Protein AF-A0A1I3V1E0-F1 (afdb_monomer)

Mean predicted aligned error: 8.38 Å

pLDDT: mean 88.97, std 12.66, range [52.66, 98.38]

Foldseek 3Di:
DDPVVVVVVVVVVVVVVVVVVVVVVCVQFVDDPVRLVVQLVVQCVVVPVDPLSSQLSNLLVSLLRVQAPPVLVVLQVCLVVQCPDDDDRNVCSVPDPSNVVSVVSSVVSNVVSVVVRD

Structure (mmCIF, N/CA/C/O backbone):
data_AF-A0A1I3V1E0-F1
#
_entry.id   AF-A0A1I3V1E0-F1
#
loop_
_atom_site.group_PDB
_atom_site.id
_atom_site.type_symbol
_atom_site.label_atom_id
_atom_site.label_alt_id
_atom_site.label_comp_id
_atom_site.label_asym_id
_atom_site.label_entity_id
_atom_site.label_seq_id
_atom_site.pdbx_PDB_ins_code
_atom_site.Cartn_x
_atom_site.Cartn_y
_atom_site.Cartn_z
_atom_site.occupancy
_atom_site.B_iso_or_equiv
_atom_site.auth_seq_id
_atom_site.auth_comp_id
_atom_site.auth_asym_id
_atom_site.auth_atom_id
_atom_site.pdbx_PDB_model_num
ATOM 1 N N . MET A 1 1 ? 14.191 -51.394 -26.134 1.00 52.66 1 MET A N 1
ATOM 2 C CA . MET A 1 1 ? 13.396 -50.160 -25.941 1.00 52.66 1 MET A CA 1
ATOM 3 C C . MET A 1 1 ? 14.143 -49.304 -24.934 1.00 52.66 1 MET A C 1
ATOM 5 O O . MET A 1 1 ? 14.267 -49.703 -23.786 1.00 52.66 1 MET A O 1
ATOM 9 N N . SER A 1 2 ? 14.808 -48.247 -25.402 1.00 53.94 2 SER A N 1
ATOM 10 C CA . SER A 1 2 ? 15.818 -47.537 -24.611 1.00 53.94 2 SER A CA 1
ATOM 11 C C . SER A 1 2 ? 15.142 -46.598 -23.608 1.00 53.94 2 SER A C 1
ATOM 13 O O . SER A 1 2 ? 14.635 -45.550 -24.009 1.00 53.94 2 SER A O 1
ATOM 15 N N . LEU A 1 3 ? 15.134 -46.962 -22.317 1.00 59.19 3 LEU A N 1
ATOM 16 C CA . LEU A 1 3 ? 14.606 -46.122 -21.226 1.00 59.19 3 LEU A CA 1
ATOM 17 C C . LEU A 1 3 ? 15.202 -44.697 -21.250 1.00 59.19 3 LEU A C 1
ATOM 19 O O . LEU A 1 3 ? 14.528 -43.731 -20.901 1.00 59.19 3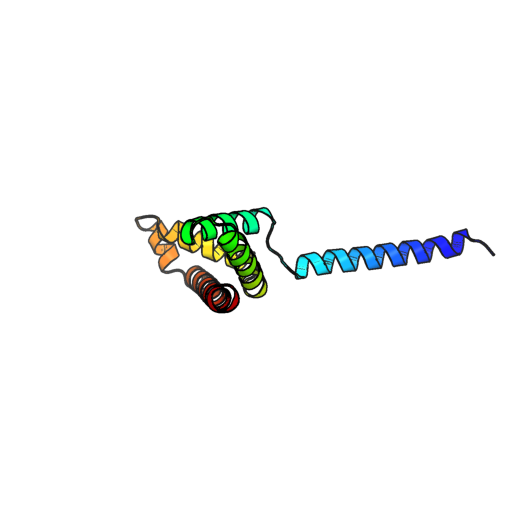 LEU A O 1
ATOM 23 N N . ALA A 1 4 ? 16.435 -44.548 -21.748 1.00 59.06 4 ALA A N 1
ATOM 24 C CA . ALA A 1 4 ? 17.125 -43.266 -21.898 1.00 59.06 4 ALA A CA 1
ATOM 25 C C . ALA A 1 4 ? 16.449 -42.297 -22.893 1.00 59.06 4 ALA A C 1
ATOM 27 O O . ALA A 1 4 ? 16.586 -41.082 -22.758 1.00 59.06 4 ALA A O 1
ATOM 28 N N . GLY A 1 5 ? 15.703 -42.813 -23.878 1.00 60.00 5 GLY A N 1
ATOM 29 C CA . GLY A 1 5 ? 14.980 -42.000 -24.862 1.00 60.00 5 GLY A CA 1
ATOM 30 C C . GLY A 1 5 ? 13.693 -41.379 -24.314 1.00 60.00 5 GLY A C 1
ATOM 31 O O . GLY A 1 5 ? 13.334 -40.279 -24.719 1.00 60.00 5 GLY A O 1
ATOM 32 N N . GLN A 1 6 ? 13.033 -42.045 -23.359 1.00 62.28 6 GLN A N 1
ATOM 33 C CA . GLN A 1 6 ? 11.808 -41.554 -22.711 1.00 62.28 6 GLN A CA 1
ATOM 34 C C . GLN A 1 6 ? 12.087 -40.625 -21.521 1.00 62.28 6 GLN A C 1
ATOM 36 O O . GLN A 1 6 ? 11.263 -39.769 -21.216 1.00 62.28 6 GLN A O 1
ATOM 41 N N . LEU A 1 7 ? 13.263 -40.718 -20.893 1.00 65.31 7 LEU A N 1
ATOM 42 C CA . LEU A 1 7 ? 13.664 -39.827 -19.795 1.00 65.31 7 LEU A CA 1
ATOM 43 C C . LEU A 1 7 ? 13.804 -38.358 -20.235 1.00 65.31 7 LEU A C 1
ATOM 45 O O . LEU A 1 7 ? 13.397 -37.458 -19.509 1.00 65.31 7 LEU A O 1
ATOM 49 N N . ARG A 1 8 ? 14.318 -38.095 -21.443 1.00 70.56 8 ARG A N 1
ATOM 50 C CA . ARG A 1 8 ? 14.511 -36.725 -21.964 1.00 70.56 8 ARG A CA 1
ATOM 51 C C . ARG A 1 8 ? 13.207 -35.924 -22.142 1.00 70.56 8 ARG A C 1
ATOM 53 O O . ARG A 1 8 ? 13.166 -34.799 -21.646 1.00 70.56 8 ARG A O 1
ATOM 60 N N . PRO A 1 9 ? 12.148 -36.442 -22.797 1.00 74.00 9 PRO A N 1
ATOM 61 C CA . PRO A 1 9 ? 10.894 -35.703 -22.937 1.00 74.00 9 PRO A CA 1
ATOM 62 C C . PRO A 1 9 ? 10.159 -35.524 -21.602 1.00 74.00 9 PRO A C 1
ATOM 64 O O . PRO A 1 9 ? 9.530 -34.491 -21.404 1.00 74.00 9 PRO A O 1
ATOM 67 N N . ILE A 1 10 ? 10.281 -36.474 -20.666 1.00 81.12 10 ILE A N 1
ATOM 68 C CA . ILE A 1 10 ? 9.677 -36.358 -19.329 1.00 81.12 10 ILE A CA 1
ATOM 69 C C . ILE A 1 10 ? 10.350 -35.236 -18.532 1.00 81.12 10 ILE A C 1
ATOM 71 O O . ILE A 1 10 ? 9.662 -34.383 -17.979 1.00 81.12 10 ILE A O 1
ATOM 75 N N . VAL A 1 11 ? 11.685 -35.187 -18.518 1.00 83.50 11 VAL A N 1
ATOM 76 C CA . VAL A 1 11 ? 12.430 -34.113 -17.841 1.00 83.50 11 VAL A CA 1
ATOM 77 C C . VAL A 1 11 ? 12.094 -32.750 -18.450 1.00 83.50 11 VAL A C 1
ATOM 79 O O . VAL A 1 11 ? 11.826 -31.806 -17.712 1.00 83.50 11 VAL A O 1
ATOM 82 N N . ALA A 1 12 ? 12.029 -32.647 -19.781 1.00 81.62 12 ALA A N 1
ATOM 83 C CA . ALA A 1 12 ? 11.642 -31.406 -20.450 1.00 81.62 12 ALA A CA 1
ATOM 84 C C . ALA A 1 12 ? 10.212 -30.965 -20.084 1.00 81.62 12 ALA A C 1
ATOM 86 O O . ALA A 1 12 ? 9.995 -29.795 -19.780 1.00 81.62 12 ALA A O 1
ATOM 87 N N . ALA A 1 13 ? 9.250 -31.892 -20.046 1.00 82.81 13 ALA A N 1
ATOM 88 C CA . ALA A 1 13 ? 7.871 -31.592 -19.663 1.00 82.81 13 ALA A CA 1
ATOM 89 C C . ALA A 1 13 ? 7.753 -31.119 -18.202 1.00 82.81 13 ALA A C 1
ATOM 91 O O . ALA A 1 13 ? 7.024 -30.168 -17.926 1.00 82.81 13 ALA A O 1
ATOM 92 N N . VAL A 1 14 ? 8.503 -31.730 -17.277 1.00 85.88 14 VAL A N 1
ATOM 93 C CA . VAL A 1 14 ? 8.537 -31.320 -15.862 1.00 85.88 14 VAL A CA 1
ATOM 94 C C . VAL A 1 14 ? 9.143 -29.925 -15.699 1.00 85.88 14 VAL A C 1
ATOM 96 O O . VAL A 1 14 ? 8.597 -29.111 -14.959 1.00 85.88 14 VAL A O 1
ATOM 99 N N . VAL A 1 15 ? 10.228 -29.616 -16.418 1.00 87.19 15 VAL A N 1
ATOM 100 C CA . VAL A 1 15 ? 10.854 -28.283 -16.389 1.00 87.19 15 VAL A CA 1
ATOM 101 C C . VAL A 1 15 ? 9.904 -27.211 -16.929 1.00 87.19 15 VAL A C 1
ATOM 103 O O . VAL A 1 15 ? 9.781 -26.151 -16.319 1.00 87.19 15 VAL A O 1
ATOM 106 N N . VAL A 1 16 ? 9.188 -27.488 -18.024 1.00 85.00 16 VAL A N 1
ATOM 107 C CA . VAL A 1 16 ? 8.193 -26.556 -18.581 1.00 85.00 16 VAL A CA 1
ATOM 108 C C . VAL A 1 16 ? 7.040 -26.329 -17.600 1.00 85.00 16 VAL A C 1
ATOM 110 O O . VAL A 1 16 ? 6.681 -25.178 -17.355 1.00 85.00 16 VAL A O 1
ATOM 113 N N . LEU A 1 17 ? 6.501 -27.385 -16.978 1.00 79.62 17 LEU A N 1
ATOM 114 C CA . LEU A 1 17 ? 5.443 -27.236 -15.972 1.00 79.62 17 LEU A CA 1
ATOM 115 C C . LEU A 1 17 ? 5.909 -26.399 -14.773 1.00 79.62 17 LEU A C 1
ATOM 117 O O . LEU A 1 17 ? 5.201 -25.484 -14.351 1.00 79.62 17 LEU A O 1
ATOM 121 N N . ALA A 1 18 ? 7.106 -26.676 -14.252 1.00 76.44 18 ALA A N 1
ATOM 122 C CA . ALA A 1 18 ? 7.667 -25.937 -13.126 1.00 76.44 18 ALA A CA 1
ATOM 123 C C . ALA A 1 18 ? 7.858 -24.451 -13.468 1.00 76.44 18 ALA A C 1
ATOM 125 O O . ALA A 1 18 ? 7.432 -23.591 -12.701 1.00 76.44 18 ALA A O 1
ATOM 126 N N . ALA A 1 19 ? 8.408 -24.136 -14.644 1.00 73.50 19 ALA A N 1
ATOM 127 C CA . ALA A 1 19 ? 8.586 -22.755 -15.090 1.00 73.50 19 ALA A CA 1
ATOM 128 C C . ALA A 1 19 ? 7.249 -22.000 -15.200 1.00 73.50 19 ALA A C 1
ATOM 130 O O . ALA A 1 19 ? 7.146 -20.858 -14.755 1.00 73.50 19 ALA A O 1
ATOM 131 N N . THR A 1 20 ? 6.201 -22.646 -15.726 1.00 69.00 20 THR A N 1
ATOM 132 C CA . THR A 1 20 ? 4.870 -22.023 -15.805 1.00 69.00 20 THR A CA 1
ATOM 133 C C . THR A 1 20 ? 4.231 -21.796 -14.435 1.00 69.00 20 THR A C 1
ATOM 135 O O . THR A 1 20 ? 3.556 -20.790 -14.245 1.00 69.00 20 THR A O 1
ATOM 138 N N . ALA A 1 21 ? 4.462 -22.684 -13.464 1.00 65.50 21 ALA A N 1
ATOM 139 C CA . ALA A 1 21 ? 3.941 -22.526 -12.107 1.00 65.50 21 ALA A CA 1
ATOM 140 C C . ALA A 1 21 ? 4.617 -21.367 -11.356 1.00 65.50 21 ALA A C 1
ATOM 142 O O . ALA A 1 21 ? 3.932 -20.597 -10.687 1.00 65.50 21 ALA A O 1
ATOM 143 N N . TYR A 1 22 ? 5.936 -21.208 -11.508 1.00 63.22 22 TYR A N 1
ATOM 144 C CA . TYR A 1 22 ? 6.674 -20.084 -10.923 1.00 63.22 22 TYR A CA 1
ATOM 145 C C . TYR A 1 22 ? 6.223 -18.734 -11.499 1.00 63.22 22 TYR A C 1
ATOM 147 O O . TYR A 1 22 ? 5.969 -17.811 -10.733 1.00 63.22 22 TYR A O 1
ATOM 155 N N . ALA A 1 23 ? 6.031 -18.636 -12.819 1.00 61.72 23 ALA A N 1
ATOM 156 C CA . ALA A 1 23 ? 5.550 -17.402 -13.449 1.00 61.72 23 ALA A CA 1
ATOM 157 C C . ALA A 1 23 ? 4.144 -16.990 -12.964 1.00 61.72 23 ALA A C 1
ATOM 159 O O . ALA A 1 23 ? 3.882 -15.815 -12.730 1.00 61.72 23 ALA A O 1
ATOM 160 N N . ARG A 1 24 ? 3.244 -17.960 -12.750 1.00 59.47 24 ARG A N 1
ATOM 161 C CA . ARG A 1 24 ? 1.880 -17.703 -12.247 1.00 59.47 24 ARG A CA 1
ATOM 162 C C . ARG A 1 24 ? 1.844 -17.228 -10.794 1.00 59.47 24 ARG A C 1
ATOM 164 O O . ARG A 1 24 ? 0.909 -16.531 -10.418 1.00 59.47 24 ARG A O 1
ATOM 171 N N . ALA A 1 25 ? 2.814 -17.631 -9.973 1.00 58.56 25 ALA A N 1
ATOM 172 C CA . ALA A 1 25 ? 2.906 -17.177 -8.588 1.00 58.56 25 ALA A CA 1
ATOM 173 C C . ALA A 1 25 ? 3.312 -15.696 -8.504 1.00 58.56 25 ALA A C 1
ATOM 175 O O . ALA A 1 25 ? 2.804 -14.982 -7.645 1.00 58.56 25 ALA A O 1
ATOM 176 N N . GLU A 1 26 ? 4.167 -15.239 -9.421 1.00 57.16 26 GLU A N 1
ATOM 177 C CA . GLU A 1 26 ? 4.574 -13.833 -9.541 1.00 57.16 26 GLU A CA 1
ATOM 178 C C . GLU A 1 26 ? 3.444 -12.951 -10.099 1.00 57.16 26 GLU A C 1
ATOM 180 O O . GLU A 1 26 ? 3.241 -11.840 -9.626 1.00 57.16 26 GLU A O 1
ATOM 185 N N . GLU A 1 27 ? 2.620 -13.476 -11.015 1.00 58.12 27 GLU A N 1
ATOM 186 C CA . GLU A 1 27 ? 1.389 -12.795 -11.461 1.00 58.12 27 GLU A CA 1
ATOM 187 C C . GLU A 1 27 ? 0.319 -12.670 -10.361 1.00 58.12 27 GLU A C 1
ATOM 189 O O . GLU A 1 27 ? -0.529 -11.783 -10.438 1.00 58.12 27 GLU A O 1
ATOM 194 N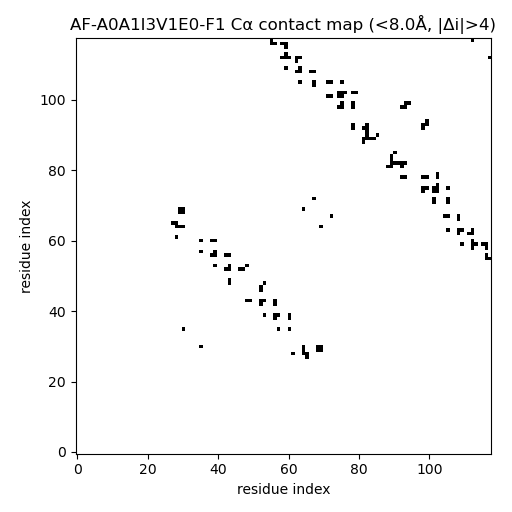 N . ALA A 1 28 ? 0.305 -13.554 -9.355 1.00 64.25 28 ALA A N 1
ATOM 195 C CA . ALA A 1 28 ? -0.730 -13.539 -8.318 1.00 64.25 28 ALA A CA 1
ATOM 196 C C . ALA A 1 28 ? -0.528 -12.420 -7.281 1.00 64.25 28 ALA A C 1
ATOM 198 O O . ALA A 1 28 ? -1.496 -11.985 -6.656 1.00 64.25 28 ALA A O 1
ATOM 199 N N . ASN A 1 29 ? 0.717 -11.984 -7.074 1.00 79.50 29 ASN A N 1
ATOM 200 C CA . ASN A 1 29 ? 1.075 -10.841 -6.242 1.00 79.50 29 ASN A CA 1
ATOM 201 C C . ASN A 1 29 ? 2.493 -10.387 -6.624 1.00 79.50 29 ASN A C 1
ATOM 203 O O . ASN A 1 29 ? 3.468 -11.073 -6.315 1.00 79.50 29 ASN A O 1
ATOM 207 N N . ASP A 1 30 ? 2.600 -9.231 -7.270 1.00 91.25 30 ASP A N 1
ATOM 208 C CA . ASP A 1 30 ? 3.862 -8.658 -7.743 1.00 91.25 30 ASP A CA 1
ATOM 209 C C . ASP A 1 30 ? 4.626 -7.891 -6.647 1.00 91.25 30 ASP A C 1
ATOM 211 O O . ASP A 1 30 ? 5.701 -7.343 -6.899 1.00 91.25 30 ASP A O 1
ATOM 215 N N . TYR A 1 31 ? 4.110 -7.849 -5.412 1.00 94.81 31 TYR A N 1
ATOM 216 C CA . TYR A 1 31 ? 4.750 -7.115 -4.327 1.00 94.81 31 TYR A CA 1
ATOM 217 C C . TYR A 1 31 ? 5.832 -7.979 -3.673 1.00 94.81 31 TYR A C 1
ATOM 219 O O . TYR A 1 31 ? 5.559 -9.101 -3.226 1.00 94.81 31 TYR A O 1
ATOM 227 N N . PRO A 1 32 ? 7.050 -7.442 -3.479 1.00 94.62 32 PRO A N 1
ATOM 228 C CA . PRO A 1 32 ? 8.071 -8.136 -2.716 1.00 94.62 32 PRO A CA 1
ATOM 229 C C . PRO A 1 32 ? 7.612 -8.330 -1.267 1.00 94.62 32 PRO A C 1
ATOM 231 O O . PRO A 1 32 ? 6.931 -7.486 -0.678 1.00 94.62 32 PRO A O 1
ATOM 234 N N . THR A 1 33 ? 8.038 -9.435 -0.654 1.00 94.75 33 THR A N 1
ATOM 235 C CA . THR A 1 33 ? 7.665 -9.789 0.726 1.00 94.75 33 THR A CA 1
ATOM 236 C C . THR A 1 33 ? 7.958 -8.668 1.725 1.00 94.75 33 THR A C 1
ATOM 238 O O . THR A 1 33 ? 7.177 -8.463 2.652 1.00 94.75 33 THR A O 1
ATOM 241 N N . SER A 1 34 ? 9.050 -7.920 1.533 1.00 96.25 34 SER A N 1
ATOM 242 C CA . SER A 1 34 ? 9.384 -6.757 2.364 1.00 96.25 34 SER A CA 1
ATOM 243 C C . SER A 1 34 ? 8.321 -5.661 2.279 1.00 96.25 34 SER A C 1
ATOM 245 O O . SER A 1 34 ? 7.855 -5.211 3.318 1.00 96.25 34 SER A O 1
ATOM 247 N N . ALA A 1 35 ? 7.859 -5.300 1.077 1.00 96.38 35 ALA A N 1
ATOM 248 C CA . ALA A 1 35 ? 6.825 -4.279 0.901 1.00 96.38 35 ALA A CA 1
ATOM 249 C C . ALA A 1 35 ? 5.498 -4.696 1.546 1.00 96.38 35 ALA A C 1
ATOM 251 O O . ALA A 1 35 ? 4.830 -3.889 2.189 1.00 96.38 35 ALA A O 1
ATOM 252 N N . ARG A 1 36 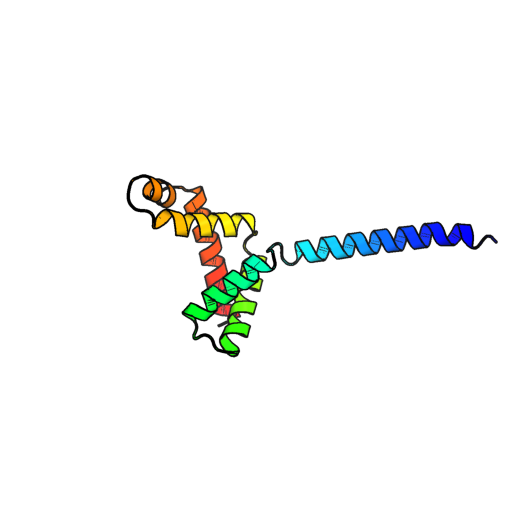? 5.136 -5.980 1.439 1.00 96.56 36 ARG A N 1
ATOM 253 C CA . ARG A 1 36 ? 3.944 -6.516 2.111 1.00 96.56 36 ARG A CA 1
ATOM 254 C C . ARG A 1 36 ? 4.075 -6.432 3.631 1.00 96.56 36 ARG A C 1
ATOM 256 O O . ARG A 1 36 ? 3.143 -6.001 4.304 1.00 96.56 36 ARG A O 1
ATOM 263 N N . ALA A 1 37 ? 5.231 -6.811 4.172 1.00 97.31 37 ALA A N 1
ATOM 264 C CA . ALA A 1 37 ? 5.495 -6.744 5.605 1.00 97.31 37 ALA A CA 1
ATOM 265 C C . ALA A 1 37 ? 5.480 -5.298 6.132 1.00 97.31 37 ALA A C 1
ATOM 267 O O . ALA A 1 37 ? 4.889 -5.039 7.179 1.00 97.31 37 ALA A O 1
ATOM 268 N N . GLU A 1 38 ? 6.077 -4.358 5.400 1.00 96.81 38 GLU A N 1
ATOM 269 C CA . GLU A 1 38 ? 6.093 -2.932 5.741 1.00 96.81 38 GLU A CA 1
ATOM 270 C C . GLU A 1 38 ? 4.691 -2.314 5.687 1.00 96.81 38 GLU A C 1
ATOM 272 O O . GLU A 1 38 ? 4.305 -1.599 6.614 1.00 96.81 38 GLU A O 1
ATOM 277 N N . TYR A 1 39 ? 3.888 -2.658 4.674 1.00 97.19 39 TYR A N 1
ATOM 278 C CA . TYR A 1 39 ? 2.486 -2.247 4.602 1.00 97.19 39 TYR A CA 1
ATOM 279 C C . TYR A 1 39 ? 1.693 -2.754 5.810 1.00 97.19 39 TYR A C 1
ATOM 281 O O . TYR A 1 39 ? 1.011 -1.974 6.477 1.00 97.19 39 TYR A O 1
ATOM 289 N N . VAL A 1 40 ? 1.790 -4.054 6.123 1.00 98.06 40 VAL A N 1
ATOM 290 C CA . VAL A 1 40 ? 1.083 -4.654 7.266 1.00 98.06 40 VAL A CA 1
ATOM 291 C C . VAL A 1 40 ? 1.525 -3.990 8.566 1.00 98.06 40 VAL A C 1
ATOM 293 O O . VAL A 1 40 ? 0.678 -3.627 9.381 1.00 98.06 40 VAL A O 1
ATOM 296 N N . TYR A 1 41 ? 2.828 -3.756 8.735 1.00 97.81 41 TYR A N 1
ATOM 297 C CA . TYR A 1 41 ? 3.367 -3.042 9.887 1.00 97.81 41 TYR A CA 1
ATOM 298 C C . TYR A 1 41 ? 2.759 -1.637 10.022 1.00 97.81 41 TYR A C 1
ATOM 300 O O . TYR A 1 41 ? 2.232 -1.299 11.082 1.00 97.81 41 TYR A O 1
ATOM 308 N N . GLY A 1 42 ? 2.761 -0.838 8.950 1.00 96.88 42 GLY A N 1
ATOM 309 C CA . GLY A 1 42 ? 2.172 0.504 8.948 1.00 96.88 42 GLY A CA 1
ATOM 310 C C . GLY A 1 42 ? 0.666 0.498 9.226 1.00 96.88 42 GLY A C 1
ATOM 311 O O . GLY A 1 42 ? 0.177 1.280 10.042 1.00 96.88 42 GLY A O 1
ATOM 312 N N . CYS A 1 43 ? -0.067 -0.431 8.617 1.00 98.06 43 CYS A N 1
ATOM 313 C CA . CYS A 1 43 ? -1.496 -0.616 8.842 1.00 98.06 43 CYS A CA 1
ATOM 314 C C . CYS A 1 43 ? -1.809 -0.972 10.304 1.00 98.06 43 CYS A C 1
ATOM 316 O O . CYS A 1 43 ? -2.720 -0.395 10.901 1.00 98.06 43 CYS A O 1
ATOM 318 N N . MET A 1 44 ? -1.023 -1.853 10.927 1.00 98.19 44 MET A N 1
ATOM 319 C CA . MET A 1 44 ? -1.197 -2.211 12.336 1.00 98.19 44 MET A CA 1
ATOM 320 C C . MET A 1 44 ? -1.006 -1.015 13.269 1.00 98.19 44 MET A C 1
ATOM 322 O O . MET A 1 44 ? -1.759 -0.890 14.237 1.00 98.19 44 MET A O 1
ATOM 326 N N . LYS A 1 45 ? -0.051 -0.118 12.969 1.00 97.88 45 LYS A N 1
ATOM 327 C CA . LYS A 1 45 ? 0.155 1.115 13.748 1.00 97.88 45 LYS A CA 1
ATOM 328 C C . LYS A 1 45 ? -1.088 2.007 13.765 1.00 97.88 45 LYS A C 1
ATOM 330 O O . LYS A 1 45 ? -1.296 2.709 14.750 1.00 97.88 45 LYS A O 1
ATOM 335 N N . ALA A 1 46 ? -1.898 1.972 12.707 1.00 95.88 46 ALA A N 1
ATOM 336 C CA . ALA A 1 46 ? -3.149 2.719 12.621 1.00 95.88 46 ALA A CA 1
ATOM 337 C C . ALA A 1 46 ? -4.357 1.971 13.225 1.00 95.88 46 ALA A C 1
ATOM 339 O O . ALA A 1 46 ? -5.317 2.620 13.625 1.00 95.88 46 ALA A O 1
ATOM 340 N N . ASN A 1 47 ? -4.300 0.635 13.330 1.00 96.25 47 ASN A N 1
ATOM 341 C CA . ASN A 1 47 ? -5.457 -0.226 13.631 1.00 96.25 47 ASN A CA 1
ATOM 342 C C . ASN A 1 47 ? -5.320 -1.071 14.916 1.00 96.25 47 ASN A C 1
ATOM 344 O O . ASN A 1 47 ? -6.000 -2.080 15.093 1.00 96.25 47 ASN A O 1
ATOM 348 N N . GLY A 1 48 ? -4.454 -0.666 15.848 1.00 94.00 48 GLY A N 1
ATOM 349 C CA . GLY A 1 48 ? -4.451 -1.190 17.221 1.00 94.00 48 GLY A CA 1
ATOM 350 C C . GLY A 1 48 ? -3.526 -2.378 17.501 1.00 94.00 48 GLY A C 1
ATOM 351 O O . GLY A 1 48 ? -3.575 -2.917 18.602 1.00 94.00 48 GLY A O 1
ATOM 352 N N . GLU A 1 49 ? -2.666 -2.771 16.555 1.00 97.12 49 GLU A N 1
ATOM 353 C CA . GLU A 1 49 ? -1.560 -3.728 16.774 1.00 97.12 49 GLU A CA 1
ATOM 354 C C . GLU A 1 49 ? -1.966 -5.088 17.385 1.00 97.12 49 GLU A C 1
ATOM 356 O O . GLU A 1 49 ? -1.175 -5.757 18.052 1.00 97.12 49 GLU A O 1
ATOM 361 N N . THR A 1 50 ? -3.205 -5.525 17.153 1.00 97.62 50 THR A N 1
ATOM 362 C CA . THR A 1 50 ? -3.727 -6.798 17.665 1.00 97.62 50 THR A CA 1
ATOM 363 C C . THR A 1 50 ? -3.513 -7.950 16.680 1.00 97.62 50 THR A C 1
ATOM 365 O O . THR A 1 50 ? -3.180 -7.757 15.510 1.00 97.62 50 THR A O 1
ATOM 368 N N . ARG A 1 51 ? -3.768 -9.184 17.136 1.00 96.62 51 ARG A N 1
ATOM 369 C CA . ARG A 1 51 ? -3.814 -10.362 16.254 1.00 96.62 51 ARG A CA 1
ATOM 370 C C . ARG A 1 51 ? -4.864 -10.217 15.150 1.00 96.62 51 ARG A C 1
ATOM 372 O O . ARG A 1 51 ? -4.585 -10.581 14.016 1.00 96.62 51 ARG A O 1
ATOM 379 N N . GLN A 1 52 ? -6.019 -9.644 15.478 1.00 97.69 52 GLN A N 1
ATOM 380 C CA . GLN A 1 52 ? -7.063 -9.339 14.503 1.00 97.69 52 GLN A CA 1
ATOM 381 C C . GLN A 1 52 ? -6.580 -8.301 13.483 1.00 97.69 52 GLN A C 1
ATOM 383 O O . GLN A 1 52 ? -6.776 -8.492 12.289 1.00 97.69 52 GLN A O 1
ATOM 388 N N . ALA A 1 53 ? -5.880 -7.250 13.928 1.00 97.81 53 ALA A N 1
ATOM 389 C CA . ALA A 1 53 ? -5.325 -6.246 13.023 1.00 97.81 53 ALA A CA 1
ATOM 390 C C . ALA A 1 53 ? -4.321 -6.857 12.033 1.00 97.81 53 ALA A C 1
ATOM 392 O O . ALA A 1 53 ? -4.299 -6.452 10.879 1.00 97.81 53 ALA A O 1
ATOM 393 N N . ILE A 1 54 ? -3.530 -7.862 12.437 1.00 97.88 54 ILE A N 1
ATOM 394 C CA . ILE A 1 54 ? -2.663 -8.603 11.502 1.00 97.88 54 ILE A CA 1
ATOM 395 C C . ILE A 1 54 ? -3.501 -9.246 10.393 1.00 97.88 54 ILE A C 1
ATOM 397 O O . ILE A 1 54 ? -3.184 -9.066 9.224 1.00 97.88 54 ILE A O 1
ATOM 401 N N . GLU A 1 55 ? -4.575 -9.957 10.741 1.00 97.94 55 GLU A N 1
ATOM 402 C CA . GLU A 1 55 ? -5.435 -10.639 9.764 1.00 97.94 55 GLU A CA 1
ATOM 403 C C . GLU A 1 55 ? -6.089 -9.644 8.791 1.00 97.94 55 GLU A C 1
ATOM 405 O O . GLU A 1 55 ? -6.034 -9.839 7.575 1.00 97.94 55 GLU A O 1
ATOM 410 N N . GLN A 1 56 ? -6.621 -8.533 9.308 1.00 98.38 56 GLN A N 1
ATOM 411 C CA . GLN A 1 56 ? -7.256 -7.485 8.501 1.00 98.38 56 GLN A CA 1
ATOM 412 C C . GLN A 1 56 ? -6.243 -6.746 7.614 1.00 98.38 56 GLN A C 1
ATOM 414 O O . GLN A 1 56 ? -6.469 -6.573 6.417 1.00 98.38 56 GLN A O 1
ATOM 419 N N . CYS A 1 57 ? -5.085 -6.363 8.158 1.00 98.31 57 CYS A N 1
ATOM 420 C CA . CYS A 1 57 ? -4.029 -5.683 7.408 1.00 98.31 57 CYS A CA 1
ATOM 421 C C . CYS A 1 57 ? -3.379 -6.591 6.353 1.00 98.31 57 CYS A C 1
ATOM 423 O O . CYS A 1 57 ? -3.027 -6.114 5.273 1.00 98.31 57 CYS A O 1
ATOM 425 N N . SER A 1 58 ? -3.243 -7.894 6.625 1.00 97.69 58 SER A N 1
ATOM 426 C CA . SER A 1 58 ? -2.807 -8.878 5.626 1.00 97.69 58 SER A CA 1
ATOM 427 C C . SER A 1 58 ? -3.833 -9.030 4.501 1.00 97.69 58 SER A C 1
ATOM 429 O O . SER A 1 58 ? -3.455 -8.986 3.336 1.00 97.69 58 SER A O 1
ATOM 431 N N . CYS A 1 59 ? -5.127 -9.109 4.824 1.00 98.06 59 CYS A N 1
ATOM 432 C CA . CYS A 1 59 ? -6.186 -9.074 3.811 1.00 98.06 59 CYS A CA 1
ATOM 433 C C . CYS A 1 59 ? -6.118 -7.784 2.977 1.00 98.06 59 CYS A C 1
ATOM 435 O O . CYS A 1 59 ? -6.189 -7.824 1.749 1.00 98.06 59 CYS A O 1
ATOM 437 N N . SER A 1 60 ? -5.916 -6.638 3.634 1.00 98.06 60 SER A N 1
ATOM 438 C CA . SER A 1 60 ? -5.873 -5.331 2.980 1.00 98.06 60 SER A CA 1
ATOM 439 C C . SER A 1 60 ? -4.760 -5.231 1.938 1.00 98.06 60 SER A C 1
ATOM 441 O O . SER A 1 60 ? -5.020 -4.779 0.824 1.00 98.06 60 SER A O 1
ATOM 443 N N . VAL A 1 61 ? -3.540 -5.689 2.255 1.00 97.44 61 VAL A N 1
ATOM 444 C CA . VAL A 1 61 ? -2.430 -5.631 1.289 1.00 97.44 61 VAL A CA 1
ATOM 445 C C . VAL A 1 61 ? -2.661 -6.550 0.093 1.00 97.44 61 VAL A C 1
ATOM 447 O O . VAL A 1 61 ? -2.312 -6.185 -1.026 1.00 97.44 61 VAL A O 1
ATOM 450 N N . ASP A 1 62 ? -3.294 -7.705 0.304 1.00 96.44 62 ASP A N 1
ATOM 451 C CA . ASP A 1 62 ? -3.600 -8.640 -0.779 1.00 96.44 62 ASP A CA 1
ATOM 452 C C . ASP A 1 62 ? -4.685 -8.071 -1.715 1.00 96.44 62 ASP A C 1
ATOM 454 O O . ASP A 1 62 ? -4.574 -8.190 -2.936 1.00 96.44 62 ASP A O 1
ATOM 458 N N . VAL A 1 63 ? -5.689 -7.363 -1.176 1.00 96.88 63 VAL A N 1
ATOM 459 C CA . VAL A 1 63 ? -6.668 -6.623 -1.994 1.00 96.88 63 VAL A CA 1
ATOM 460 C C . VAL A 1 63 ? -5.992 -5.487 -2.759 1.00 96.88 63 VAL A C 1
ATOM 462 O O . VAL A 1 63 ? -6.219 -5.352 -3.961 1.00 96.88 63 VAL A O 1
ATOM 465 N N . VAL A 1 64 ? -5.136 -4.697 -2.107 1.00 97.06 64 VAL A N 1
ATOM 466 C CA . VAL A 1 64 ? -4.420 -3.597 -2.769 1.00 97.06 64 VAL A CA 1
ATOM 467 C C . VAL A 1 64 ? -3.549 -4.115 -3.916 1.00 97.06 64 VAL A C 1
ATOM 469 O O . VAL A 1 64 ? -3.656 -3.582 -5.020 1.00 97.06 64 VAL A O 1
ATOM 472 N N . ALA A 1 65 ? -2.768 -5.175 -3.697 1.00 96.00 65 ALA A N 1
ATOM 473 C CA . ALA A 1 65 ? -1.913 -5.780 -4.723 1.00 96.00 65 ALA A CA 1
ATOM 474 C C . ALA A 1 65 ? -2.712 -6.363 -5.902 1.00 96.00 65 ALA A C 1
ATOM 476 O O . ALA A 1 65 ? -2.236 -6.376 -7.031 1.00 96.00 65 ALA A O 1
ATOM 477 N N . SER A 1 66 ? -3.962 -6.787 -5.681 1.00 94.44 66 SER A N 1
ATOM 478 C CA . SER A 1 66 ? -4.832 -7.250 -6.772 1.00 94.44 66 SER A CA 1
ATOM 479 C C . SER A 1 66 ? -5.349 -6.129 -7.691 1.00 94.44 66 SER A C 1
ATOM 481 O O . SER A 1 66 ? -5.853 -6.409 -8.778 1.00 94.44 66 SER A O 1
ATOM 483 N N . ILE A 1 67 ? -5.250 -4.863 -7.263 1.00 95.25 67 ILE A N 1
ATOM 484 C CA . ILE A 1 67 ? -5.802 -3.690 -7.967 1.00 95.25 67 ILE A CA 1
ATOM 485 C C . ILE A 1 67 ? -4.690 -2.763 -8.471 1.00 95.25 67 ILE A C 1
ATOM 487 O O . ILE A 1 67 ? -4.824 -2.148 -9.532 1.00 95.25 67 ILE A O 1
ATOM 491 N N . VAL A 1 68 ? -3.617 -2.613 -7.694 1.00 96.31 68 VAL A N 1
ATOM 492 C CA . VAL A 1 68 ? -2.544 -1.644 -7.922 1.00 96.31 68 VAL A CA 1
ATOM 493 C C . VAL A 1 68 ? -1.245 -2.401 -8.183 1.00 96.31 68 VAL A C 1
ATOM 495 O O . VAL A 1 68 ? -0.782 -3.082 -7.278 1.00 96.31 68 VAL A O 1
ATOM 498 N N . PRO A 1 69 ? -0.620 -2.249 -9.364 1.00 95.38 69 PRO A N 1
ATOM 499 C CA . PRO A 1 69 ? 0.706 -2.808 -9.621 1.00 95.38 69 PRO A CA 1
ATOM 500 C C . PRO A 1 69 ? 1.767 -2.207 -8.693 1.00 95.38 69 PRO A C 1
ATOM 502 O O . PRO A 1 69 ? 1.701 -1.016 -8.363 1.00 95.38 69 PRO A O 1
ATOM 505 N N . TYR A 1 70 ? 2.793 -2.981 -8.347 1.00 95.81 70 TYR A N 1
ATOM 506 C CA . TYR A 1 70 ? 3.820 -2.583 -7.384 1.00 95.81 70 TYR A CA 1
ATOM 507 C C . TYR A 1 70 ? 4.524 -1.266 -7.759 1.00 95.81 70 TYR A C 1
ATOM 509 O O . TYR A 1 70 ? 4.679 -0.379 -6.917 1.00 95.81 70 TYR A O 1
ATOM 517 N N . ASP A 1 71 ? 4.844 -1.052 -9.038 1.00 95.50 71 ASP A N 1
ATOM 518 C CA . ASP A 1 71 ? 5.450 0.205 -9.505 1.00 95.50 71 ASP A CA 1
ATOM 519 C C . ASP A 1 71 ? 4.553 1.428 -9.237 1.00 95.50 71 ASP A C 1
ATOM 521 O O . ASP A 1 71 ? 5.022 2.518 -8.882 1.00 95.50 71 ASP A O 1
ATOM 525 N N . ARG A 1 72 ? 3.231 1.261 -9.376 1.00 96.56 72 ARG A N 1
ATOM 526 C CA . ARG A 1 72 ? 2.253 2.320 -9.085 1.00 96.56 72 ARG A CA 1
ATOM 527 C C . ARG A 1 72 ? 2.132 2.559 -7.587 1.00 96.56 72 ARG A C 1
ATOM 529 O O . ARG A 1 72 ? 2.022 3.718 -7.186 1.00 96.56 72 ARG A O 1
ATOM 536 N N . TYR A 1 73 ? 2.219 1.509 -6.777 1.00 96.56 73 TYR A N 1
ATOM 537 C CA . TYR A 1 73 ? 2.282 1.620 -5.323 1.00 96.56 73 TYR A CA 1
ATOM 538 C C . TYR A 1 73 ? 3.509 2.411 -4.860 1.00 96.56 73 TYR A C 1
ATOM 540 O O . TYR A 1 73 ? 3.352 3.403 -4.149 1.00 96.56 73 TYR A O 1
ATOM 548 N N . VAL A 1 74 ? 4.707 2.069 -5.343 1.00 96.44 74 VAL A N 1
ATOM 549 C CA . VAL A 1 74 ? 5.949 2.791 -5.010 1.00 96.44 74 VAL A CA 1
ATOM 550 C C . VAL A 1 74 ? 5.874 4.251 -5.455 1.00 96.44 74 VAL A C 1
ATOM 552 O O . VAL A 1 74 ? 6.291 5.155 -4.726 1.00 96.44 74 VAL A O 1
ATOM 555 N N . THR A 1 75 ? 5.293 4.515 -6.630 1.00 95.94 75 THR A N 1
ATOM 556 C CA . THR A 1 75 ? 5.066 5.888 -7.107 1.00 95.94 75 THR A CA 1
ATOM 557 C C . THR A 1 75 ? 4.149 6.662 -6.153 1.00 95.94 75 THR A C 1
ATOM 559 O O . THR A 1 75 ? 4.449 7.806 -5.806 1.00 95.94 75 THR A O 1
ATOM 562 N N . ALA A 1 76 ? 3.052 6.050 -5.701 1.00 96.38 76 ALA A N 1
ATOM 563 C CA . ALA A 1 76 ? 2.114 6.667 -4.767 1.00 96.38 76 ALA A CA 1
ATOM 564 C C . ALA A 1 76 ? 2.751 6.926 -3.392 1.00 96.38 76 ALA A C 1
ATOM 566 O O . ALA A 1 76 ? 2.622 8.025 -2.854 1.00 96.38 76 ALA A O 1
ATOM 567 N N . GLU A 1 77 ? 3.478 5.956 -2.840 1.00 94.75 77 GLU A N 1
ATOM 568 C CA . GLU A 1 77 ? 4.180 6.084 -1.560 1.00 94.75 77 GLU A CA 1
ATOM 569 C C . GLU A 1 77 ? 5.248 7.185 -1.615 1.00 94.75 77 GLU A C 1
ATOM 571 O O . GLU A 1 77 ? 5.304 8.063 -0.749 1.00 94.75 77 GLU A O 1
ATOM 576 N N . THR A 1 78 ? 6.027 7.212 -2.699 1.00 94.12 78 THR A N 1
ATOM 577 C CA . THR A 1 78 ? 7.025 8.258 -2.947 1.00 94.12 78 THR A CA 1
ATOM 578 C C . THR A 1 78 ? 6.361 9.626 -3.050 1.00 94.12 78 THR A C 1
ATOM 580 O O . THR A 1 78 ? 6.829 10.584 -2.438 1.00 94.12 78 THR A O 1
ATOM 583 N N . ALA A 1 79 ? 5.247 9.734 -3.780 1.00 94.50 79 ALA A N 1
ATOM 584 C CA . ALA A 1 79 ? 4.493 10.976 -3.890 1.00 94.50 79 ALA A CA 1
ATOM 585 C C . ALA A 1 79 ? 3.992 11.463 -2.524 1.00 94.50 79 ALA A C 1
ATOM 587 O O . ALA A 1 79 ? 4.167 12.636 -2.195 1.00 94.50 79 ALA A O 1
ATOM 588 N N . LEU A 1 80 ? 3.424 10.575 -1.702 1.00 93.31 80 LEU A N 1
ATOM 589 C CA . LEU A 1 80 ? 2.950 10.909 -0.358 1.00 93.31 80 LEU A CA 1
ATOM 590 C C . LEU A 1 80 ? 4.098 11.347 0.558 1.00 93.31 80 LEU A C 1
ATOM 592 O O . LEU A 1 80 ? 3.964 12.355 1.253 1.00 93.31 80 LEU A O 1
ATOM 596 N N . SER A 1 81 ? 5.236 10.654 0.524 1.00 93.44 81 SER A N 1
ATOM 597 C CA . SER A 1 81 ? 6.432 11.013 1.293 1.00 93.44 81 SER A CA 1
ATOM 598 C C . SER A 1 81 ? 6.997 12.371 0.855 1.00 93.44 81 SER A C 1
ATOM 600 O O . SER A 1 81 ? 7.110 13.307 1.651 1.00 93.44 81 SER A O 1
ATOM 602 N N . MET A 1 82 ? 7.242 12.546 -0.444 1.00 93.81 82 MET A N 1
ATOM 603 C CA . MET A 1 82 ? 7.824 13.771 -0.996 1.00 93.81 82 MET A CA 1
ATOM 604 C C . MET A 1 82 ? 6.887 14.977 -0.894 1.00 93.81 82 MET A C 1
ATOM 606 O O . MET A 1 82 ? 7.350 16.107 -0.731 1.00 93.81 82 MET A O 1
ATOM 610 N N . SER A 1 83 ? 5.569 14.767 -0.926 1.00 92.06 83 SER A N 1
ATOM 611 C CA . SER A 1 83 ? 4.586 15.842 -0.751 1.00 92.06 83 SER A CA 1
ATOM 612 C C . SER A 1 83 ? 4.635 16.494 0.635 1.00 92.06 83 SER A C 1
ATOM 614 O O . SER A 1 83 ? 4.203 17.642 0.773 1.00 92.06 83 SER A O 1
ATOM 616 N N . GLN A 1 84 ? 5.188 15.809 1.643 1.00 92.19 84 GLN A N 1
ATOM 617 C CA . GLN A 1 84 ? 5.363 16.338 3.000 1.00 92.19 84 GLN A CA 1
ATOM 618 C C . GLN A 1 84 ? 6.593 17.250 3.118 1.00 92.19 84 GLN A C 1
ATOM 620 O O . GLN A 1 84 ? 6.695 18.043 4.059 1.00 92.19 84 GLN A O 1
ATOM 625 N N . VAL A 1 85 ? 7.512 17.197 2.147 1.00 94.25 85 VAL A N 1
ATOM 626 C CA . VAL A 1 85 ? 8.688 18.068 2.110 1.00 94.25 85 VAL A CA 1
ATOM 627 C C . VAL A 1 85 ? 8.248 19.523 1.916 1.00 94.25 85 VAL A C 1
ATOM 629 O O . VAL A 1 85 ? 7.416 19.864 1.066 1.00 94.25 85 VAL A O 1
ATOM 632 N N . ARG A 1 86 ? 8.810 20.421 2.729 1.00 91.88 86 ARG A N 1
ATOM 633 C CA . ARG A 1 86 ? 8.511 21.856 2.659 1.00 91.88 86 ARG A CA 1
ATOM 634 C C . ARG A 1 86 ? 9.249 22.519 1.494 1.00 91.88 86 ARG A C 1
ATOM 636 O O . ARG A 1 86 ? 10.329 22.098 1.093 1.00 91.88 86 ARG A O 1
ATOM 643 N N . GLY A 1 87 ? 8.672 23.604 0.984 1.00 92.31 87 GLY A N 1
ATOM 644 C CA . GLY A 1 87 ? 9.253 24.390 -0.105 1.00 92.31 87 GLY A CA 1
ATOM 645 C C . GLY A 1 87 ? 8.927 23.853 -1.502 1.00 92.31 87 GLY A C 1
ATOM 646 O O . GLY A 1 87 ? 7.976 23.091 -1.694 1.00 92.31 87 GLY A O 1
ATOM 647 N N . ASN A 1 88 ? 9.713 24.298 -2.485 1.00 89.25 88 ASN A N 1
ATOM 648 C CA . ASN A 1 88 ? 9.440 24.079 -3.908 1.00 89.25 88 ASN A CA 1
ATOM 649 C C . ASN A 1 88 ? 9.505 22.599 -4.321 1.00 89.25 88 ASN A C 1
ATOM 651 O O . ASN A 1 88 ? 8.767 22.176 -5.204 1.00 89.25 88 ASN A O 1
ATOM 655 N N . LEU A 1 89 ? 10.354 21.798 -3.670 1.00 86.56 89 LEU A N 1
ATOM 656 C CA . LEU A 1 89 ? 10.500 20.376 -3.992 1.00 86.56 89 LEU A CA 1
ATOM 657 C C . LEU A 1 89 ? 9.216 19.593 -3.699 1.00 86.56 89 LEU A C 1
ATOM 659 O O .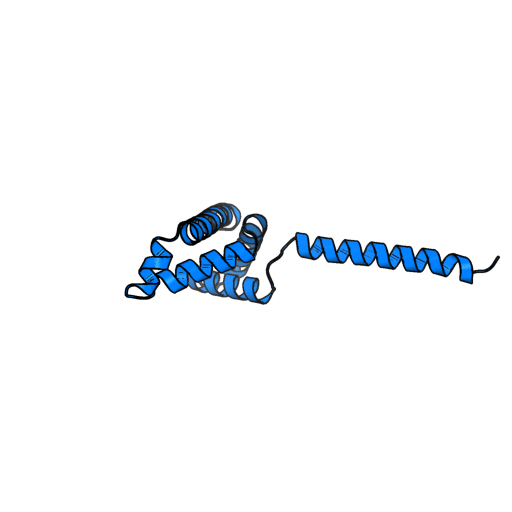 LEU A 1 89 ? 8.698 18.931 -4.589 1.00 86.56 89 LEU A O 1
ATOM 663 N N . GLY A 1 90 ? 8.632 19.734 -2.506 1.00 89.00 90 GLY A N 1
ATOM 664 C CA . GLY A 1 90 ? 7.354 19.075 -2.214 1.00 89.00 90 GLY A CA 1
ATOM 665 C C . GLY A 1 90 ? 6.178 19.665 -2.995 1.00 89.00 90 GLY A C 1
ATOM 666 O O . GLY A 1 90 ? 5.206 18.962 -3.261 1.00 89.00 90 GLY A O 1
ATOM 667 N N . AL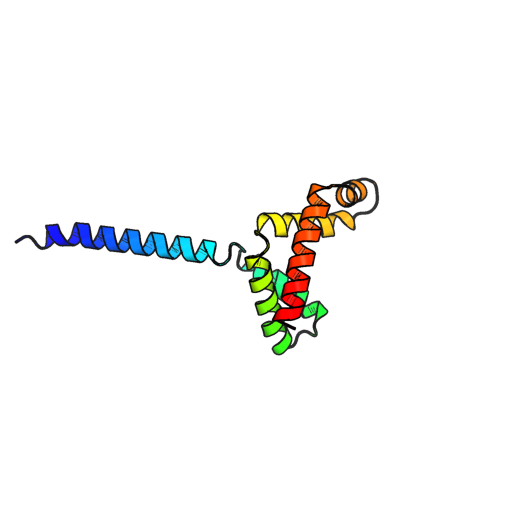A A 1 91 ? 6.260 20.936 -3.414 1.00 89.25 91 ALA A N 1
ATOM 668 C CA . ALA A 1 91 ? 5.231 21.545 -4.260 1.00 89.25 91 ALA A CA 1
ATOM 669 C C . ALA A 1 91 ? 5.112 20.839 -5.617 1.00 89.25 91 ALA A C 1
ATOM 671 O O . ALA A 1 91 ? 3.994 20.583 -6.052 1.00 89.25 91 ALA A O 1
ATOM 672 N N . GLN A 1 92 ? 6.235 20.448 -6.224 1.00 89.62 92 GLN A N 1
ATOM 673 C CA . GLN A 1 92 ? 6.247 19.723 -7.499 1.00 89.62 92 GLN A CA 1
ATOM 674 C C . GLN A 1 92 ? 5.554 18.356 -7.408 1.00 89.62 92 GLN A C 1
ATOM 676 O O . GLN A 1 92 ? 4.830 17.970 -8.321 1.00 89.62 92 GLN A O 1
ATOM 681 N N . PHE A 1 93 ? 5.710 17.638 -6.291 1.00 89.38 93 PHE A N 1
ATOM 682 C CA . PHE A 1 93 ? 5.016 16.362 -6.085 1.00 89.38 93 PHE A CA 1
ATOM 683 C C . PHE A 1 93 ? 3.516 16.540 -5.830 1.00 89.38 93 PHE A C 1
ATOM 685 O O . PHE A 1 93 ? 2.729 15.719 -6.288 1.00 89.38 93 PHE A O 1
ATOM 692 N N . ARG A 1 94 ? 3.099 17.629 -5.167 1.00 86.56 94 ARG A N 1
ATOM 693 C CA . ARG A 1 94 ? 1.673 17.946 -4.957 1.00 86.56 94 ARG A CA 1
ATOM 694 C C . ARG A 1 94 ? 0.947 18.324 -6.253 1.00 86.56 94 ARG A C 1
ATOM 696 O O . ARG A 1 94 ? -0.250 18.074 -6.375 1.00 86.56 94 ARG A O 1
ATOM 703 N N . THR A 1 95 ? 1.644 18.937 -7.210 1.00 88.31 95 THR A N 1
ATOM 704 C CA . THR A 1 95 ? 1.050 19.378 -8.484 1.00 88.31 95 THR A CA 1
ATOM 705 C C . THR A 1 95 ? 1.239 18.390 -9.635 1.00 88.31 95 THR A C 1
ATOM 707 O O . THR A 1 95 ? 0.609 18.560 -10.675 1.00 88.31 95 THR A O 1
ATOM 710 N N . SER A 1 96 ? 2.071 17.358 -9.473 1.00 91.81 96 SER A N 1
ATOM 711 C CA . SER A 1 96 ? 2.311 16.346 -10.505 1.00 91.81 96 SER A CA 1
ATOM 712 C C . SER A 1 96 ? 1.069 15.486 -10.764 1.00 91.81 96 SER A C 1
ATOM 714 O O . SER A 1 96 ? 0.537 14.836 -9.865 1.00 91.81 96 SER A O 1
ATOM 716 N N . GLU A 1 97 ? 0.626 15.432 -12.020 1.00 92.69 97 GLU A N 1
ATOM 717 C CA . GLU A 1 97 ? -0.497 14.589 -12.451 1.00 92.69 97 GLU A CA 1
ATOM 718 C C . GLU A 1 97 ? -0.189 13.094 -12.283 1.00 92.69 97 GLU A C 1
ATOM 720 O O . GLU A 1 97 ? -1.021 12.321 -11.802 1.00 92.69 97 GLU A O 1
ATOM 725 N N . GLN A 1 98 ? 1.038 12.678 -12.607 1.00 90.94 98 GLN A N 1
ATOM 726 C CA . GLN A 1 98 ? 1.465 11.290 -12.437 1.00 90.94 98 GLN A CA 1
ATOM 727 C C . GLN A 1 98 ? 1.453 10.877 -10.959 1.00 90.94 98 GLN A C 1
ATOM 729 O O . GLN A 1 98 ? 0.983 9.784 -10.638 1.00 90.94 98 GLN A O 1
ATOM 734 N N . ALA A 1 99 ? 1.910 11.760 -10.067 1.00 91.19 99 ALA A N 1
ATOM 735 C CA . ALA A 1 99 ? 1.881 11.533 -8.625 1.00 91.19 99 ALA A CA 1
ATOM 736 C C . ALA A 1 99 ? 0.437 11.446 -8.108 1.00 91.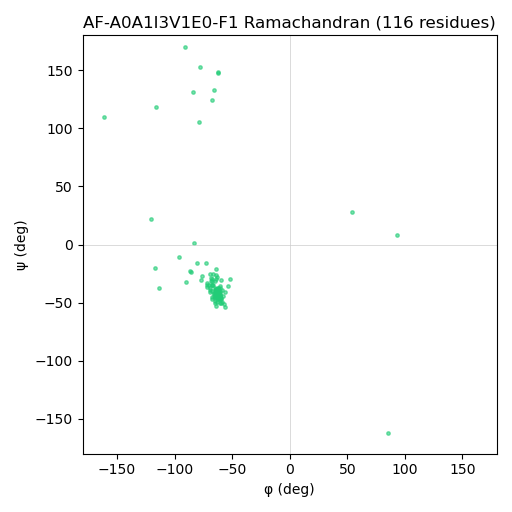19 99 ALA A C 1
ATOM 738 O O . ALA A 1 99 ? 0.072 10.490 -7.427 1.00 91.19 99 ALA A O 1
ATOM 739 N N . ASN A 1 100 ? -0.408 12.402 -8.498 1.00 94.44 100 ASN A N 1
ATOM 740 C CA . ASN A 1 100 ? -1.802 12.454 -8.071 1.00 94.44 100 ASN A CA 1
ATOM 741 C C . ASN A 1 100 ? -2.615 11.254 -8.573 1.00 94.44 100 ASN A C 1
ATOM 743 O O . ASN A 1 100 ? -3.390 10.684 -7.809 1.00 94.44 100 ASN A O 1
ATOM 747 N N . SER A 1 101 ? -2.415 10.823 -9.822 1.00 96.44 101 SER A N 1
ATOM 748 C CA . SER A 1 101 ? -3.078 9.620 -10.342 1.00 96.44 101 SER A CA 1
ATOM 749 C C . SER A 1 101 ? -2.682 8.368 -9.553 1.00 96.44 101 SER A C 1
ATOM 751 O O . SER A 1 101 ? -3.561 7.598 -9.182 1.00 96.44 101 SER A O 1
ATOM 753 N N . ALA A 1 102 ? -1.395 8.197 -9.221 1.00 95.94 102 ALA A N 1
ATOM 754 C CA . ALA A 1 102 ? -0.925 7.042 -8.451 1.00 95.94 102 ALA A CA 1
ATOM 755 C C . ALA A 1 102 ? -1.520 7.024 -7.040 1.00 95.94 102 ALA A C 1
ATOM 757 O O . ALA A 1 102 ? -2.014 5.997 -6.579 1.00 95.94 102 ALA A O 1
ATOM 758 N N . VAL A 1 103 ? -1.539 8.183 -6.378 1.00 96.62 103 VAL A N 1
ATOM 759 C CA . VAL A 1 103 ? -2.157 8.336 -5.056 1.00 96.62 103 VAL A CA 1
ATOM 760 C C . VAL A 1 103 ? -3.657 8.041 -5.107 1.00 96.62 103 VAL A C 1
ATOM 762 O O . VAL A 1 103 ? -4.180 7.394 -4.203 1.00 96.62 103 VAL A O 1
ATOM 765 N N . ASN A 1 104 ? -4.359 8.477 -6.153 1.00 97.44 104 ASN A N 1
ATOM 766 C CA . ASN A 1 104 ? -5.790 8.218 -6.303 1.00 97.44 104 ASN A CA 1
ATOM 767 C C . ASN A 1 104 ? -6.094 6.737 -6.570 1.00 97.44 104 ASN A C 1
ATOM 769 O O . ASN A 1 104 ? -7.053 6.212 -6.006 1.00 97.44 104 ASN A O 1
ATOM 773 N N . ASP A 1 105 ? -5.278 6.058 -7.381 1.00 97.12 105 ASP A N 1
ATOM 774 C CA . ASP A 1 105 ? -5.385 4.610 -7.593 1.00 97.12 105 ASP A CA 1
ATOM 775 C C . ASP A 1 105 ? -5.199 3.843 -6.281 1.00 97.12 105 ASP A C 1
ATOM 777 O O . ASP A 1 105 ? -6.033 3.003 -5.938 1.00 97.12 105 ASP A O 1
ATOM 781 N N . LEU A 1 106 ? -4.170 4.201 -5.504 1.00 97.56 106 LEU A N 1
ATOM 782 C CA . LEU A 1 106 ? -3.917 3.600 -4.197 1.00 97.56 106 LEU A CA 1
ATOM 783 C C . LEU A 1 106 ? -5.072 3.847 -3.218 1.00 97.56 106 LEU A C 1
ATOM 785 O O . LEU A 1 106 ? -5.542 2.910 -2.580 1.00 97.56 106 LEU A O 1
ATOM 789 N N . ARG A 1 107 ? -5.584 5.080 -3.125 1.00 97.31 107 ARG A N 1
ATOM 790 C CA . ARG A 1 107 ? -6.713 5.414 -2.238 1.00 97.31 107 ARG A CA 1
ATOM 791 C C . ARG A 1 107 ? -7.987 4.661 -2.601 1.00 97.31 107 ARG A C 1
ATOM 793 O O . ARG A 1 107 ? -8.715 4.236 -1.710 1.00 97.31 107 ARG A O 1
ATOM 800 N N . ARG A 1 108 ? -8.260 4.486 -3.897 1.00 97.94 108 ARG A N 1
ATOM 801 C CA . ARG A 1 108 ? -9.400 3.692 -4.369 1.00 97.94 108 ARG A CA 1
ATOM 802 C C . ARG A 1 108 ? -9.261 2.232 -3.936 1.00 97.94 108 ARG A C 1
ATOM 804 O O . ARG A 1 108 ? -10.212 1.676 -3.398 1.00 97.94 108 ARG A O 1
ATOM 811 N N . ALA A 1 109 ? -8.081 1.643 -4.119 1.00 97.75 109 ALA A N 1
ATOM 812 C CA . ALA A 1 109 ? -7.810 0.273 -3.693 1.00 97.75 109 ALA A CA 1
ATOM 813 C C . ALA A 1 109 ? -7.884 0.107 -2.166 1.00 97.75 109 ALA A C 1
ATOM 815 O O . ALA A 1 109 ? -8.435 -0.874 -1.681 1.00 97.75 109 ALA A O 1
ATOM 816 N N . GLN A 1 110 ? -7.402 1.091 -1.401 1.00 97.00 110 GLN A N 1
ATOM 817 C CA . GLN A 1 110 ? -7.521 1.105 0.059 1.00 97.00 110 GLN A CA 1
ATOM 818 C C . GLN A 1 110 ? -8.978 1.199 0.523 1.00 97.00 110 GLN A C 1
ATOM 820 O O . GLN A 1 110 ? -9.353 0.512 1.464 1.00 97.00 110 GLN A O 1
ATOM 825 N N . ALA A 1 111 ? -9.819 1.988 -0.150 1.00 98.19 111 ALA A N 1
ATOM 826 C CA . ALA A 1 111 ? -11.248 2.041 0.156 1.00 98.19 111 ALA A CA 1
ATOM 827 C C . ALA A 1 111 ? -11.955 0.703 -0.126 1.00 98.19 111 ALA A C 1
ATOM 829 O O . ALA A 1 111 ? -12.833 0.291 0.626 1.00 98.19 111 ALA A O 1
ATOM 830 N N . GLU A 1 112 ? -11.566 -0.000 -1.191 1.00 98.00 112 GLU A N 1
ATOM 831 C CA . GLU A 1 112 ? -12.069 -1.348 -1.475 1.00 98.00 112 GLU A CA 1
ATOM 832 C C . GLU A 1 112 ? -11.587 -2.370 -0.438 1.00 98.00 112 GLU A C 1
ATOM 834 O O . GLU A 1 112 ? -12.363 -3.221 -0.002 1.00 98.00 112 GLU A O 1
ATOM 839 N N . ALA A 1 113 ? -10.329 -2.260 -0.009 1.00 97.88 113 ALA A N 1
ATOM 840 C CA . ALA A 1 113 ? -9.769 -3.073 1.060 1.00 97.88 113 ALA A CA 1
ATOM 841 C C . ALA A 1 113 ? -10.475 -2.833 2.401 1.00 97.88 113 ALA A C 1
ATOM 843 O O . ALA A 1 113 ? -10.747 -3.801 3.104 1.00 97.88 113 ALA A O 1
ATOM 844 N N . GLU A 1 114 ? -10.827 -1.586 2.725 1.00 97.62 114 GLU A N 1
ATOM 845 C CA . GLU A 1 114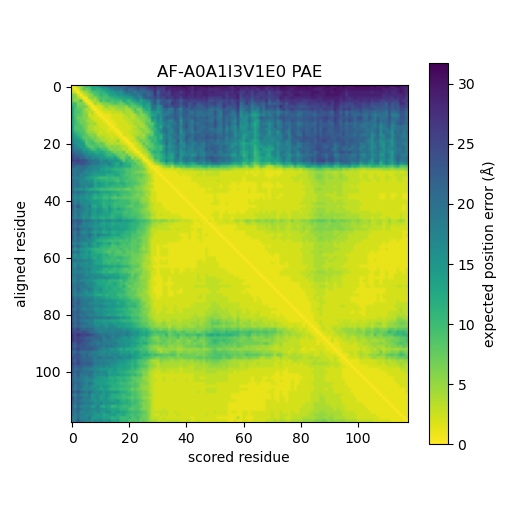 ? -11.595 -1.243 3.928 1.00 97.62 114 GLU A CA 1
ATOM 846 C C . GLU A 1 114 ? -12.914 -2.018 3.962 1.00 97.62 114 GLU A C 1
ATOM 848 O O . GLU A 1 114 ? -13.165 -2.774 4.888 1.00 97.62 114 GLU A O 1
ATOM 853 N N . VAL A 1 115 ? -13.710 -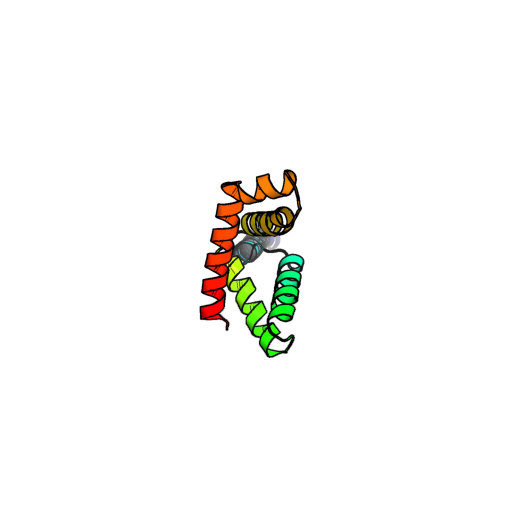1.936 2.892 1.00 98.06 115 VAL A N 1
ATOM 854 C CA . VAL A 1 115 ? -15.024 -2.601 2.820 1.00 98.06 115 VAL A CA 1
ATOM 855 C C . VAL A 1 115 ? -14.920 -4.131 2.867 1.00 98.06 115 VAL A C 1
ATOM 857 O O . VAL A 1 115 ? -15.862 -4.802 3.287 1.00 98.06 115 VAL A O 1
ATOM 860 N N . ARG A 1 116 ? -13.817 -4.707 2.375 1.00 97.81 116 ARG A N 1
ATOM 861 C CA . ARG A 1 116 ? -13.647 -6.165 2.278 1.00 97.81 116 ARG A CA 1
ATOM 862 C C . ARG A 1 116 ? -13.018 -6.797 3.510 1.00 97.81 116 ARG A C 1
ATOM 864 O O . ARG A 1 116 ? -13.293 -7.966 3.772 1.00 97.81 116 ARG A O 1
ATOM 871 N N . CYS A 1 117 ? -12.141 -6.074 4.196 1.00 97.75 117 CYS A N 1
ATOM 872 C CA . CYS A 1 117 ? -11.245 -6.644 5.197 1.00 97.75 117 CYS A CA 1
ATOM 873 C C . CYS A 1 117 ? -11.471 -6.100 6.612 1.00 97.75 117 CYS A C 1
ATOM 875 O O . CYS A 1 117 ? -11.035 -6.761 7.556 1.00 97.75 117 CYS A O 1
ATOM 877 N N . PHE A 1 118 ? -12.112 -4.938 6.770 1.00 95.25 118 PHE A N 1
ATOM 878 C CA . PHE A 1 118 ? -12.356 -4.290 8.063 1.00 95.25 118 PHE A CA 1
ATOM 879 C C . PHE A 1 118 ? -13.850 -4.256 8.398 1.00 95.25 118 PHE A C 1
ATOM 881 O O . PHE A 1 118 ? -14.160 -4.523 9.584 1.00 95.25 118 PHE A O 1
#

Nearest PDB structures (foldseek):
  8z1e-assembly1_R  TM=5.350E-01  e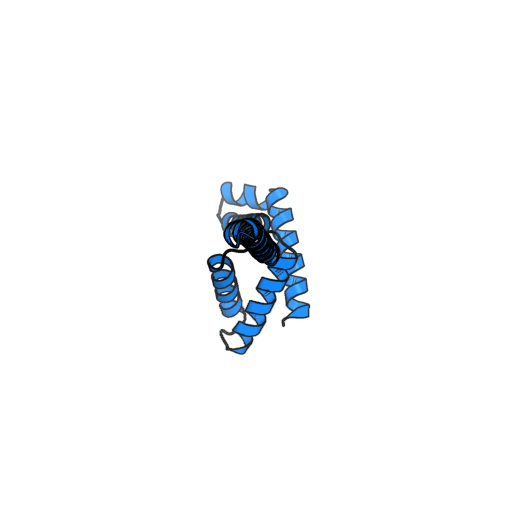=3.380E+00  Human herpesvirus 5 strain AD169
  4mt8-assembly1_A  TM=2.958E-01  e=7.418E+00  Arabidopsis thaliana

Solvent-accessible surface area (backbone atoms only — not comparable to full-atom values): 6316 Å² total; per-residue (Å²): 133,66,67,74,68,59,50,54,61,51,52,52,51,52,52,52,52,51,53,54,53,55,54,52,54,46,73,70,44,70,58,53,70,65,59,52,51,52,49,30,52,57,45,18,75,77,56,74,68,41,76,66,27,50,56,30,27,51,46,26,52,55,46,26,47,72,72,43,55,48,71,46,48,54,44,17,53,49,26,60,58,44,38,69,41,78,64,72,71,10,48,52,36,69,70,32,63,72,32,49,52,27,39,50,52,52,51,54,29,49,54,54,16,44,78,75,40,110

Sequence (118 aa):
MSLAGQLRPIVAAVVVLAATAYARAEEANDYPTSARAEYVYGCMKANGETRQAIEQCSCSVDVVASIVPYDRYVTAETALSMSQVRGNLGAQFRTSEQANSAVNDLRRAQAEAEVRCF

Radius of gyration: 20.98 Å; Cα contacts (8 Å, |Δi|>4): 88; chains: 1; bounding box: 32×74×44 Å

Secondary structure (DSSP, 8-state):
--HHHHHHHHHHHHHHHHHHHHHHHHHH--S-HHHHHHHHHHHHHHHTS-HHHHHHHHHHHHHHHHHS-HHHHHHHHHHHHHHTS-SHHHHHHHH-HHHHHHHHHHHHHHHHHHHHH-